Protein AF-A0A661WLK8-F1 (afdb_monomer_lite)

Secondary structure (DSSP, 8-state):
---TT----HHHHHHHHTT-------HHHHHHHS-TTHHHHHHHHH-

Sequence (47 aa):
MNHPHTLLSPEITRALDMGLPIVALESTVITHGLPIPQNMELAREME

pLDDT: mean 90.91, std 7.4, range [57.72, 98.06]

Structure (mmCIF, N/CA/C/O backbone):
data_AF-A0A661WLK8-F1
#
_entry.id   AF-A0A661WLK8-F1
#
loop_
_atom_site.group_PDB
_atom_site.id
_atom_site.type_symbol
_atom_site.label_atom_id
_atom_site.label_alt_id
_atom_site.label_comp_id
_atom_site.label_asym_id
_atom_site.label_entity_id
_atom_site.label_seq_id
_atom_site.pdbx_PDB_ins_code
_atom_site.Cartn_x
_atom_site.Cartn_y
_atom_site.Cartn_z
_atom_site.occupancy
_atom_site.B_iso_or_equiv
_atom_site.auth_seq_id
_atom_site.auth_comp_id
_atom_site.auth_asym_id
_atom_site.auth_atom_id
_atom_site.pdbx_PDB_model_num
ATOM 1 N N . MET A 1 1 ? -14.588 4.694 13.290 1.00 57.72 1 MET A N 1
ATOM 2 C CA . MET A 1 1 ? -14.760 5.529 12.080 1.00 57.72 1 MET A CA 1
ATOM 3 C C . MET A 1 1 ? -15.226 4.603 10.974 1.00 57.72 1 MET A C 1
ATOM 5 O O . MET A 1 1 ? -14.621 3.552 10.824 1.00 57.72 1 MET A O 1
ATOM 9 N N . ASN A 1 2 ? -16.331 4.907 10.291 1.00 66.06 2 ASN A N 1
ATOM 10 C CA . ASN A 1 2 ? -16.823 4.041 9.221 1.00 66.06 2 ASN A CA 1
ATOM 11 C C . ASN A 1 2 ? -16.221 4.531 7.899 1.00 66.06 2 ASN A C 1
ATOM 13 O O . ASN A 1 2 ? -16.546 5.634 7.462 1.00 66.06 2 ASN A O 1
ATOM 17 N N . HIS A 1 3 ? -15.316 3.751 7.308 1.00 79.31 3 HIS A N 1
ATOM 18 C CA . HIS A 1 3 ? -14.704 4.046 6.013 1.00 79.31 3 HIS A CA 1
ATOM 19 C C . HIS A 1 3 ? -15.339 3.129 4.960 1.00 79.31 3 HIS A C 1
ATOM 21 O O . HIS A 1 3 ? 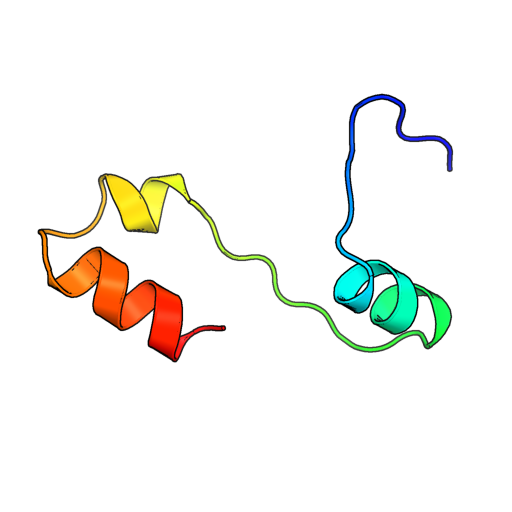-14.848 2.024 4.744 1.00 79.31 3 HIS A O 1
ATOM 27 N N . PRO A 1 4 ? -16.442 3.550 4.312 1.00 83.00 4 PRO A N 1
ATOM 28 C CA . PRO A 1 4 ? -17.258 2.675 3.464 1.00 83.00 4 PRO A CA 1
ATOM 29 C C . PRO A 1 4 ? -16.535 2.144 2.216 1.00 83.00 4 PRO A C 1
ATOM 31 O O . PRO A 1 4 ? -17.060 1.269 1.535 1.00 83.00 4 PRO A O 1
ATOM 34 N N . HIS A 1 5 ? -15.341 2.657 1.914 1.00 92.69 5 HIS A N 1
ATOM 35 C CA . HIS A 1 5 ? -14.543 2.276 0.748 1.00 92.69 5 HIS A CA 1
ATOM 36 C C . HIS A 1 5 ? -13.177 1.680 1.108 1.00 92.69 5 HIS A C 1
ATOM 38 O O . HIS A 1 5 ? -12.348 1.490 0.223 1.00 92.69 5 HIS A O 1
ATOM 44 N N . THR A 1 6 ? -12.932 1.377 2.384 1.00 91.06 6 THR A N 1
ATOM 45 C CA . THR A 1 6 ? -11.657 0.811 2.832 1.00 91.06 6 THR A CA 1
ATOM 46 C C . THR A 1 6 ? -11.850 -0.645 3.226 1.00 91.06 6 THR A C 1
ATOM 48 O O . THR A 1 6 ? -12.585 -0.947 4.163 1.00 91.06 6 THR A O 1
ATOM 51 N N . LEU A 1 7 ? -11.159 -1.545 2.528 1.00 93.25 7 LEU A N 1
ATOM 52 C CA . LEU A 1 7 ? -11.047 -2.949 2.907 1.00 93.25 7 LEU A CA 1
ATOM 53 C C . LEU A 1 7 ? -9.690 -3.167 3.576 1.00 93.25 7 LEU A C 1
ATOM 55 O O . LEU A 1 7 ? -8.655 -2.893 2.974 1.00 93.25 7 LEU A O 1
ATOM 59 N N . LEU A 1 8 ? -9.702 -3.654 4.815 1.00 94.19 8 LEU A N 1
ATOM 60 C CA . LEU A 1 8 ? -8.494 -3.997 5.561 1.00 94.19 8 LEU A CA 1
ATOM 61 C C . LEU A 1 8 ? -8.334 -5.515 5.614 1.00 94.19 8 LEU A C 1
ATOM 63 O O . LEU A 1 8 ? -9.321 -6.246 5.715 1.00 94.19 8 LEU A O 1
ATOM 67 N N . SER A 1 9 ? -7.090 -5.989 5.558 1.00 95.38 9 SER A N 1
ATOM 68 C CA . SER A 1 9 ? -6.802 -7.401 5.792 1.00 95.38 9 SER A CA 1
ATOM 69 C C . SER A 1 9 ? -7.006 -7.751 7.276 1.00 95.38 9 SER A C 1
ATOM 71 O O . SER A 1 9 ? -6.870 -6.877 8.140 1.00 95.38 9 SER A O 1
ATOM 73 N N . PRO A 1 10 ? -7.262 -9.031 7.612 1.00 96.19 10 PRO A N 1
ATOM 74 C CA . PRO A 1 10 ? -7.380 -9.463 9.006 1.00 96.19 10 PRO A CA 1
ATOM 75 C C . PRO A 1 10 ? -6.136 -9.162 9.854 1.00 96.19 10 PRO A C 1
ATOM 77 O O . PRO A 1 10 ? -6.227 -9.003 11.068 1.00 96.19 10 PRO A O 1
ATOM 80 N N . GLU A 1 11 ? -4.956 -9.104 9.240 1.00 96.44 11 GLU A N 1
ATOM 81 C CA . GLU A 1 11 ? -3.715 -8.743 9.919 1.00 96.44 11 GLU A CA 1
ATOM 82 C C . GLU A 1 11 ? -3.686 -7.271 10.325 1.00 96.44 11 GLU A C 1
ATOM 84 O O . GLU A 1 11 ? -3.460 -6.976 11.497 1.00 96.44 11 GLU A O 1
ATOM 89 N N . ILE A 1 12 ? -4.012 -6.368 9.399 1.00 96.25 12 ILE A N 1
ATOM 90 C CA . ILE A 1 12 ? -4.058 -4.930 9.677 1.00 96.25 12 ILE A CA 1
ATOM 91 C C . ILE A 1 12 ? -5.138 -4.608 10.712 1.00 96.25 12 ILE A C 1
ATOM 93 O O . ILE A 1 12 ? -4.888 -3.824 11.625 1.00 96.25 12 ILE A O 1
ATOM 97 N N . THR A 1 13 ? -6.311 -5.247 10.635 1.00 95.56 13 THR A N 1
ATOM 98 C CA . THR A 1 13 ? -7.359 -5.082 11.655 1.00 95.56 13 THR A CA 1
ATOM 99 C C . THR A 1 13 ? -6.857 -5.469 13.047 1.00 95.56 13 THR A C 1
ATOM 101 O O . THR A 1 13 ? -6.996 -4.682 13.980 1.00 95.56 13 THR A O 1
ATOM 104 N N . ARG A 1 14 ? -6.199 -6.629 13.188 1.00 96.94 14 ARG A N 1
ATOM 105 C CA . ARG A 1 14 ? -5.636 -7.067 14.477 1.00 96.94 14 ARG A CA 1
ATOM 106 C C . ARG A 1 14 ? -4.544 -6.129 14.986 1.00 96.94 14 ARG A C 1
ATOM 108 O O . ARG A 1 14 ? -4.519 -5.821 16.174 1.00 96.94 14 ARG A O 1
ATOM 115 N N . ALA A 1 15 ? -3.652 -5.676 14.105 1.00 97.75 15 ALA A N 1
ATOM 116 C CA . ALA A 1 15 ? -2.585 -4.751 14.468 1.00 97.75 15 ALA A CA 1
ATOM 117 C 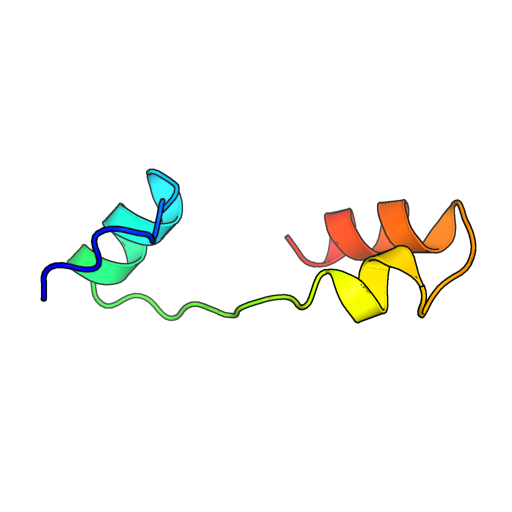C . ALA A 1 15 ? -3.145 -3.422 14.997 1.00 97.75 15 ALA A C 1
ATOM 119 O O . ALA A 1 15 ? -2.672 -2.931 16.021 1.00 97.75 15 ALA A O 1
ATOM 120 N N . LEU A 1 16 ? -4.197 -2.890 14.368 1.00 95.62 16 LEU A N 1
ATOM 121 C CA . LEU A 1 16 ? -4.887 -1.686 14.837 1.00 95.62 16 LEU A CA 1
ATOM 122 C C . LEU A 1 16 ? -5.550 -1.891 16.205 1.00 95.62 16 LEU A C 1
ATOM 124 O O . LEU A 1 16 ? -5.365 -1.056 17.089 1.00 95.62 16 LEU A O 1
ATOM 128 N N . ASP A 1 17 ? -6.266 -3.002 16.403 1.00 96.81 17 ASP A N 1
ATOM 129 C CA . ASP A 1 17 ? -6.940 -3.308 17.676 1.00 96.81 17 ASP A CA 1
ATOM 130 C C . ASP A 1 17 ? -5.949 -3.449 18.842 1.00 96.81 17 ASP A C 1
ATOM 132 O O . ASP A 1 17 ? -6.245 -3.077 19.978 1.00 96.81 17 ASP A O 1
ATOM 136 N N . MET A 1 18 ? -4.752 -3.967 18.559 1.00 97.94 18 MET A N 1
ATOM 137 C CA . MET A 1 18 ? -3.672 -4.135 19.532 1.00 97.94 18 MET A CA 1
ATOM 138 C C . MET A 1 18 ? -2.787 -2.888 19.693 1.00 97.94 18 MET A C 1
ATOM 140 O O . MET A 1 18 ? -1.884 -2.895 20.530 1.00 97.94 18 MET A O 1
ATOM 144 N N . GLY A 1 19 ? -3.010 -1.830 18.904 1.00 97.31 19 GLY A N 1
ATOM 145 C CA . GLY A 1 19 ? -2.166 -0.632 18.904 1.00 97.31 19 GLY A CA 1
ATOM 146 C C . GLY A 1 19 ? -0.732 -0.887 18.424 1.00 97.31 19 GLY A C 1
ATOM 147 O O . GLY A 1 19 ? 0.197 -0.209 18.865 1.00 97.31 19 GLY A O 1
ATOM 148 N N . LEU A 1 20 ? -0.536 -1.884 17.558 1.00 98.06 20 LEU A N 1
ATOM 149 C CA . LEU A 1 20 ? 0.763 -2.216 16.981 1.00 98.06 20 LEU A CA 1
ATOM 150 C C . LEU A 1 20 ? 1.153 -1.214 15.881 1.00 98.06 20 LEU A C 1
ATOM 152 O O . LEU A 1 20 ? 0.283 -0.674 15.193 1.00 98.06 20 LEU A O 1
ATOM 156 N N . PRO A 1 21 ? 2.460 -0.963 15.687 1.00 97.50 21 PRO A N 1
ATOM 157 C CA . PRO A 1 21 ? 2.938 -0.119 14.600 1.00 97.50 21 PRO A CA 1
ATOM 158 C C . PRO A 1 21 ? 2.659 -0.766 13.237 1.00 97.50 21 PRO A C 1
ATOM 160 O O . PRO A 1 21 ? 2.825 -1.971 13.065 1.00 97.50 21 PRO A O 1
ATOM 163 N N . ILE A 1 22 ? 2.267 0.055 12.262 1.00 96.94 22 ILE A N 1
ATOM 164 C CA . ILE A 1 22 ? 1.949 -0.359 10.890 1.00 96.94 22 ILE A CA 1
ATOM 165 C C . ILE A 1 22 ? 2.688 0.569 9.925 1.00 96.94 22 ILE A C 1
ATOM 167 O O . ILE A 1 22 ? 2.678 1.788 10.108 1.00 96.94 22 ILE A O 1
ATOM 171 N N . VAL A 1 23 ? 3.298 -0.003 8.886 1.00 95.75 23 VAL A N 1
ATOM 172 C CA . VAL A 1 23 ? 3.939 0.733 7.788 1.00 95.75 23 VAL A CA 1
ATOM 173 C C . VAL A 1 23 ? 3.180 0.434 6.499 1.00 95.75 23 VAL A C 1
ATOM 175 O O . VAL A 1 23 ? 2.970 -0.723 6.155 1.00 95.75 23 VAL A O 1
ATOM 178 N N . ALA A 1 24 ? 2.742 1.478 5.795 1.00 93.75 24 ALA A N 1
ATOM 179 C CA . ALA A 1 24 ? 2.08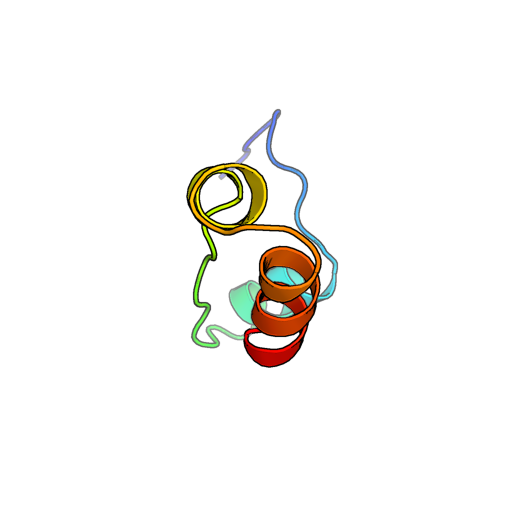1 1.338 4.500 1.00 93.75 24 ALA A CA 1
ATOM 180 C C . ALA A 1 24 ? 3.110 1.361 3.358 1.00 93.75 24 ALA A C 1
ATOM 182 O O . ALA A 1 24 ? 4.050 2.155 3.394 1.00 93.75 24 ALA A O 1
ATOM 183 N N . LEU A 1 25 ? 2.892 0.539 2.328 1.00 92.69 25 LEU A N 1
ATOM 184 C CA . LEU A 1 25 ? 3.684 0.524 1.094 1.00 92.69 25 LEU A CA 1
ATOM 185 C C . LEU A 1 25 ? 2.882 1.112 -0.075 1.00 92.69 25 LEU A C 1
ATOM 187 O O . LEU A 1 25 ? 1.680 0.874 -0.197 1.00 92.69 25 LEU A O 1
ATOM 191 N N . GLU A 1 26 ? 3.545 1.872 -0.950 1.00 93.69 26 GLU A N 1
ATOM 192 C CA . GLU A 1 26 ? 2.912 2.494 -2.118 1.00 93.69 26 GLU A CA 1
ATOM 193 C C . GLU A 1 26 ? 3.003 1.597 -3.364 1.00 93.69 26 GLU A C 1
ATOM 195 O O . GLU A 1 26 ? 4.086 1.300 -3.871 1.00 93.69 26 GLU A O 1
ATOM 200 N N . SER A 1 27 ? 1.852 1.223 -3.928 1.00 90.25 27 SER A N 1
ATOM 201 C CA . SER A 1 27 ? 1.777 0.337 -5.098 1.00 90.25 27 SER A CA 1
ATOM 202 C C . SER A 1 27 ? 2.280 0.969 -6.401 1.00 90.25 27 SER A C 1
ATOM 204 O O . SER A 1 27 ? 2.779 0.251 -7.271 1.00 90.25 27 SER A O 1
ATOM 206 N N . THR A 1 28 ? 2.180 2.295 -6.557 1.00 91.50 28 THR A N 1
ATOM 207 C CA . THR A 1 28 ? 2.648 3.006 -7.759 1.00 91.50 28 THR A CA 1
ATOM 208 C C . THR A 1 28 ? 4.157 2.881 -7.925 1.00 91.50 28 THR A C 1
ATOM 210 O O . THR A 1 28 ? 4.622 2.559 -9.020 1.00 91.50 28 THR A O 1
ATOM 213 N N . VAL A 1 29 ? 4.912 3.086 -6.841 1.00 87.19 29 VAL A N 1
ATOM 214 C CA . VAL A 1 29 ? 6.376 2.954 -6.825 1.00 87.19 29 VAL A CA 1
ATOM 215 C C . VAL A 1 29 ? 6.784 1.522 -7.144 1.00 87.19 29 VAL A C 1
ATOM 217 O O . VAL A 1 29 ? 7.663 1.315 -7.976 1.00 87.19 29 VAL A O 1
ATOM 220 N N . ILE A 1 30 ? 6.095 0.536 -6.563 1.00 87.81 30 ILE A N 1
ATOM 221 C CA . ILE A 1 30 ? 6.332 -0.878 -6.868 1.00 87.81 30 ILE A CA 1
ATOM 222 C C . ILE A 1 30 ? 6.080 -1.143 -8.362 1.00 87.81 30 ILE A C 1
ATOM 224 O O . ILE A 1 30 ? 6.940 -1.670 -9.054 1.00 87.81 30 ILE A O 1
ATOM 228 N N . THR A 1 31 ? 4.930 -0.737 -8.899 1.00 88.69 31 THR A N 1
ATOM 229 C CA . THR A 1 31 ? 4.510 -1.139 -10.254 1.00 88.69 31 THR A CA 1
ATOM 230 C C . THR A 1 31 ? 5.257 -0.405 -11.368 1.00 88.69 31 THR A C 1
ATOM 232 O O . THR A 1 31 ? 5.642 -1.026 -12.355 1.00 88.69 31 THR A O 1
ATOM 235 N N . HIS A 1 32 ? 5.437 0.911 -11.236 1.00 90.25 32 HIS A N 1
ATOM 236 C CA . HIS A 1 32 ? 5.959 1.772 -12.305 1.00 90.25 32 HIS A CA 1
ATOM 237 C C . HIS A 1 32 ? 7.318 2.392 -11.975 1.00 90.25 32 HIS A C 1
ATOM 239 O O . HIS A 1 32 ? 7.975 2.923 -12.868 1.00 90.25 32 HIS A O 1
ATOM 245 N N . GLY A 1 33 ? 7.737 2.354 -10.710 1.00 87.88 33 GLY A N 1
ATOM 246 C CA . GLY A 1 33 ? 9.027 2.889 -10.279 1.00 87.88 33 GLY A CA 1
ATOM 247 C C . GLY A 1 33 ? 10.187 1.910 -10.456 1.00 87.88 33 GLY A C 1
ATOM 248 O O . GLY A 1 33 ? 11.338 2.339 -10.410 1.00 87.88 33 GLY A O 1
ATOM 249 N N . LEU A 1 34 ? 9.906 0.619 -10.671 1.00 89.00 34 LEU A N 1
ATOM 250 C CA . LEU A 1 34 ? 10.914 -0.437 -10.754 1.00 89.00 34 LEU A CA 1
ATOM 251 C C . LEU A 1 34 ? 10.659 -1.388 -11.934 1.00 89.00 34 LEU A C 1
ATOM 253 O O . LEU A 1 34 ? 9.506 -1.712 -12.228 1.00 89.00 34 LEU A O 1
ATOM 257 N N . PRO A 1 35 ? 11.722 -1.863 -12.609 1.00 89.69 35 PRO A N 1
ATOM 258 C CA . PRO A 1 35 ? 11.593 -2.878 -13.645 1.00 89.69 35 PRO A CA 1
ATOM 259 C C . PRO A 1 35 ? 11.156 -4.233 -13.066 1.00 89.69 35 PRO A C 1
ATOM 261 O O . PRO A 1 35 ? 11.349 -4.534 -11.888 1.00 89.69 35 PRO A O 1
ATOM 264 N N . ILE A 1 36 ? 10.573 -5.069 -13.925 1.00 91.88 36 ILE A N 1
ATOM 265 C CA . ILE A 1 36 ? 10.340 -6.491 -13.644 1.00 91.88 36 ILE A CA 1
ATOM 266 C C . ILE A 1 36 ? 11.662 -7.243 -13.880 1.00 91.88 36 ILE A C 1
ATOM 268 O O . ILE A 1 36 ? 12.303 -6.992 -14.907 1.00 91.88 36 ILE A O 1
ATOM 272 N N . PRO A 1 37 ? 12.051 -8.200 -13.010 1.00 92.12 37 PRO A N 1
ATOM 273 C CA . PRO A 1 37 ? 11.307 -8.753 -11.865 1.00 92.12 37 PRO A CA 1
ATOM 274 C C . PRO A 1 37 ? 11.516 -8.033 -10.523 1.00 92.12 37 PRO A C 1
ATOM 276 O O . PRO A 1 37 ? 10.889 -8.414 -9.533 1.00 92.12 37 PRO A O 1
ATOM 279 N N . GLN A 1 38 ? 12.364 -7.004 -10.480 1.00 90.44 38 GLN A N 1
ATOM 280 C CA . GLN A 1 38 ? 12.805 -6.352 -9.243 1.00 90.44 38 GLN A CA 1
ATOM 281 C C . GLN A 1 38 ? 11.646 -5.769 -8.432 1.00 90.44 38 GLN A C 1
ATOM 283 O O . GLN A 1 38 ? 11.687 -5.793 -7.206 1.00 90.44 38 GLN A O 1
A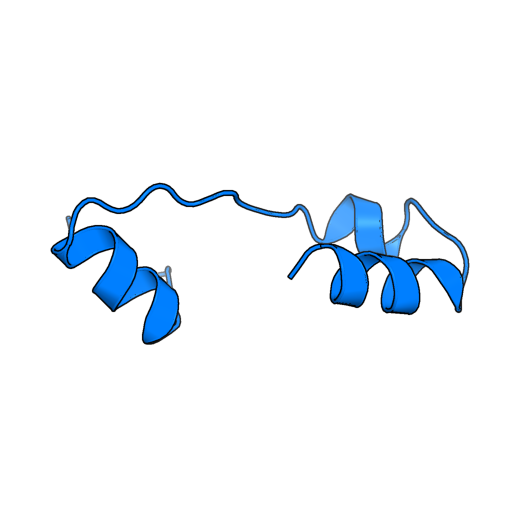TOM 288 N N . ASN A 1 39 ? 10.595 -5.275 -9.090 1.00 89.88 39 ASN A N 1
ATOM 289 C CA . ASN A 1 39 ? 9.399 -4.791 -8.405 1.00 89.88 39 ASN A CA 1
ATOM 290 C C . ASN A 1 39 ? 8.725 -5.854 -7.528 1.00 89.88 39 ASN A C 1
ATOM 292 O O . ASN A 1 39 ? 8.329 -5.563 -6.402 1.00 89.88 39 ASN A O 1
ATOM 296 N N . MET A 1 40 ? 8.605 -7.081 -8.031 1.00 90.06 40 MET A N 1
ATOM 297 C CA . MET A 1 40 ? 7.968 -8.182 -7.317 1.00 90.06 40 MET A CA 1
ATOM 298 C C . MET A 1 40 ? 8.860 -8.736 -6.215 1.00 90.06 40 MET A C 1
ATOM 300 O O . MET A 1 40 ? 8.352 -9.142 -5.173 1.00 90.06 40 MET A O 1
ATOM 304 N N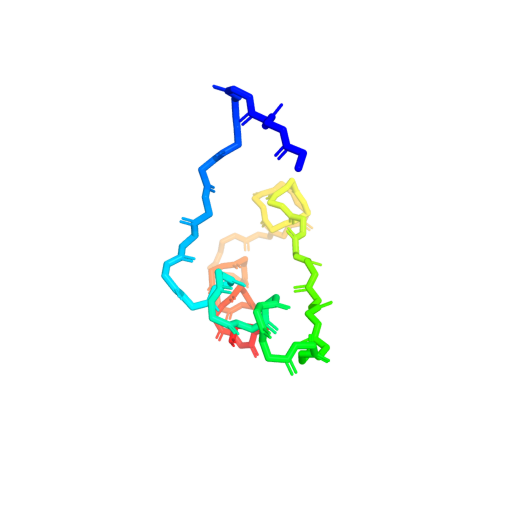 . GLU A 1 41 ? 10.168 -8.791 -6.458 1.00 93.25 41 GLU A N 1
ATOM 305 C CA . GLU A 1 41 ? 11.150 -9.216 -5.459 1.00 93.25 41 GLU A CA 1
ATOM 306 C C . GLU A 1 41 ? 11.167 -8.234 -4.289 1.00 93.25 41 GLU A C 1
ATOM 308 O O . GLU A 1 41 ? 10.918 -8.641 -3.157 1.00 93.25 41 GLU A O 1
ATOM 313 N N . LEU A 1 42 ? 11.311 -6.935 -4.569 1.00 89.25 42 LEU A N 1
ATOM 314 C CA . LEU A 1 42 ? 11.321 -5.909 -3.531 1.00 89.25 42 LEU A CA 1
ATOM 315 C C . LEU A 1 42 ? 9.998 -5.856 -2.758 1.00 89.25 42 LEU A C 1
ATOM 317 O O . LEU A 1 42 ? 10.015 -5.757 -1.536 1.00 89.25 42 LEU A O 1
ATOM 321 N N . ALA A 1 43 ? 8.851 -5.957 -3.439 1.00 90.38 43 ALA A N 1
ATOM 322 C CA . ALA A 1 43 ? 7.554 -5.966 -2.762 1.00 90.38 43 ALA A CA 1
ATOM 323 C C . ALA A 1 43 ? 7.439 -7.101 -1.733 1.00 90.38 43 ALA A C 1
ATOM 325 O O . ALA A 1 43 ? 6.847 -6.896 -0.682 1.00 90.38 43 ALA A O 1
ATOM 326 N N . ARG A 1 44 ? 8.028 -8.270 -2.019 1.00 90.62 44 ARG A N 1
ATOM 327 C CA . ARG A 1 44 ? 8.045 -9.410 -1.090 1.00 90.62 44 ARG A CA 1
ATOM 328 C C . ARG A 1 44 ? 9.075 -9.276 0.023 1.00 90.62 44 ARG A C 1
ATOM 330 O O . ARG A 1 44 ? 8.869 -9.844 1.081 1.00 90.62 44 ARG A O 1
ATOM 337 N N . GLU A 1 45 ? 10.189 -8.589 -0.215 1.00 92.12 45 GLU A N 1
ATOM 338 C CA . GLU A 1 45 ? 11.195 -8.335 0.827 1.00 92.12 45 GLU A CA 1
ATOM 339 C C . GLU A 1 45 ? 10.730 -7.296 1.859 1.00 92.12 45 GLU A C 1
ATOM 341 O O . GLU A 1 45 ? 11.257 -7.259 2.969 1.00 92.12 45 GLU A O 1
ATOM 346 N N . MET A 1 46 ? 9.778 -6.434 1.488 1.00 88.38 46 MET A N 1
ATOM 347 C CA . MET A 1 46 ? 9.255 -5.360 2.339 1.00 88.38 46 MET A CA 1
ATOM 348 C C . MET A 1 46 ? 8.009 -5.742 3.154 1.00 88.38 46 MET A C 1
ATOM 350 O O . MET A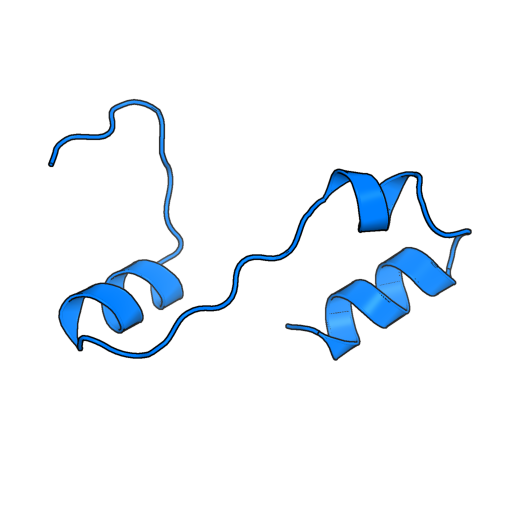 1 46 ? 7.670 -5.000 4.078 1.00 88.38 46 MET A O 1
ATOM 354 N N . GLU A 1 47 ? 7.316 -6.821 2.781 1.00 84.38 47 GLU A N 1
ATOM 355 C CA . GLU A 1 47 ? 6.145 -7.378 3.485 1.00 84.38 47 GLU A CA 1
ATOM 356 C C . GLU A 1 47 ? 6.580 -8.253 4.671 1.00 84.38 47 GLU A C 1
ATOM 358 O O . GLU A 1 47 ? 6.032 -8.039 5.776 1.00 84.38 47 GLU A O 1
#

Foldseek 3Di:
DDDPPDDDDPVVVVCVVVVHDDDDDDVCCLPPVDDPPVSVVVVVVVD

Radius of gyration: 13.69 Å; chains: 1; bounding box: 30×15×33 Å